Protein AF-A0A1Q9NZ18-F1 (afdb_monomer_lite)

Structure (mmCIF, N/CA/C/O backbone):
data_AF-A0A1Q9NZ18-F1
#
_entry.id   AF-A0A1Q9NZ18-F1
#
loop_
_atom_site.group_PDB
_atom_site.id
_atom_site.type_symbol
_atom_site.label_atom_id
_atom_site.label_alt_id
_atom_site.label_comp_id
_atom_site.label_asym_id
_atom_site.label_entity_id
_atom_site.label_seq_id
_atom_site.pdbx_PDB_ins_code
_atom_site.Cartn_x
_atom_site.Cartn_y
_atom_site.Cartn_z
_atom_site.occupancy
_atom_site.B_iso_or_equiv
_atom_site.auth_seq_id
_atom_site.auth_comp_id
_atom_site.auth_asym_id
_atom_site.auth_atom_id
_atom_site.pdbx_PDB_model_num
ATOM 1 N N . MET A 1 1 ? -17.067 2.513 17.193 1.00 46.69 1 MET A N 1
ATOM 2 C CA . MET A 1 1 ? -15.976 2.674 16.197 1.00 46.69 1 MET A CA 1
ATOM 3 C C . MET A 1 1 ? -16.374 3.516 14.977 1.00 46.69 1 MET A C 1
ATOM 5 O O . MET A 1 1 ? -15.492 4.154 14.427 1.00 46.69 1 MET A O 1
ATOM 9 N N . GLN A 1 2 ? -17.655 3.590 14.579 1.00 50.88 2 GLN A N 1
ATOM 10 C CA . GLN A 1 2 ? -18.094 4.369 13.401 1.00 50.88 2 GLN A CA 1
ATOM 11 C C . GLN A 1 2 ? -18.046 5.907 13.554 1.00 50.88 2 GLN A C 1
ATOM 13 O O . GLN A 1 2 ? -17.860 6.595 12.557 1.00 50.88 2 GLN A O 1
ATOM 18 N N . GLU A 1 3 ? -18.151 6.471 14.764 1.00 50.94 3 GLU A N 1
ATOM 19 C CA . GLU A 1 3 ? -18.129 7.941 14.943 1.00 50.94 3 GLU A CA 1
ATOM 20 C C . GLU A 1 3 ? -16.727 8.568 14.848 1.00 50.94 3 GLU A C 1
ATOM 22 O O . GLU A 1 3 ? -16.581 9.722 14.443 1.00 50.94 3 GLU A O 1
ATOM 27 N N . VAL A 1 4 ? -15.672 7.811 15.168 1.00 51.66 4 VAL A N 1
ATOM 28 C CA . VAL A 1 4 ? -14.289 8.324 15.134 1.00 51.66 4 VAL A CA 1
ATOM 29 C C . VAL A 1 4 ? -13.787 8.439 13.692 1.00 51.66 4 VAL A C 1
ATOM 31 O O . VAL A 1 4 ? -13.113 9.407 13.338 1.00 51.66 4 VAL A O 1
ATOM 34 N N . THR A 1 5 ? -14.190 7.509 12.823 1.00 49.94 5 THR A N 1
ATOM 35 C CA . THR A 1 5 ? -13.841 7.517 11.395 1.00 49.94 5 THR A CA 1
ATOM 36 C C . THR A 1 5 ? -14.399 8.729 10.644 1.00 49.94 5 THR A C 1
ATOM 38 O O . THR A 1 5 ? -13.755 9.232 9.726 1.00 49.94 5 THR A O 1
ATOM 41 N N . THR A 1 6 ? -15.550 9.267 11.057 1.00 60.78 6 THR A N 1
ATOM 42 C CA . THR A 1 6 ? -16.162 10.449 10.423 1.00 60.78 6 THR A CA 1
ATOM 43 C C . THR A 1 6 ? -15.417 11.757 10.692 1.00 60.78 6 THR A C 1
ATOM 45 O O . THR A 1 6 ? -15.425 12.643 9.839 1.00 60.78 6 THR A O 1
ATOM 48 N N . SER A 1 7 ? -14.737 11.886 11.834 1.00 57.06 7 SER A N 1
ATOM 49 C CA . SER A 1 7 ? -13.991 13.109 12.172 1.00 57.06 7 SER A CA 1
ATOM 50 C C . SER A 1 7 ? -12.606 13.151 11.528 1.00 57.06 7 SER A C 1
ATOM 52 O O . SER A 1 7 ? -12.157 14.218 11.113 1.00 57.06 7 SER A O 1
ATOM 54 N N . ILE A 1 8 ? -11.953 11.995 11.371 1.00 53.19 8 ILE A N 1
ATOM 55 C CA . ILE A 1 8 ? -10.628 11.902 10.737 1.00 53.19 8 ILE A CA 1
ATOM 56 C C . ILE A 1 8 ? -10.714 12.234 9.237 1.00 53.19 8 ILE A C 1
ATOM 58 O O . ILE A 1 8 ? -9.913 13.024 8.740 1.00 53.19 8 ILE A O 1
ATOM 62 N N . ASN A 1 9 ? -11.754 11.764 8.537 1.00 54.09 9 ASN A N 1
ATOM 63 C CA . ASN A 1 9 ? -11.981 12.089 7.119 1.00 54.09 9 ASN A CA 1
ATOM 64 C C . ASN A 1 9 ? -12.278 13.577 6.858 1.00 54.09 9 ASN A C 1
ATOM 66 O O . ASN A 1 9 ? -12.205 14.032 5.719 1.00 54.09 9 ASN A O 1
ATOM 70 N N . LYS A 1 10 ? -12.606 14.355 7.896 1.00 61.41 10 LYS A N 1
ATOM 71 C CA . LYS A 1 10 ? -12.889 15.790 7.772 1.00 61.41 10 LYS A CA 1
ATOM 72 C C . LYS A 1 10 ? -11.632 16.660 7.864 1.00 61.41 10 LYS A C 1
ATOM 74 O O . LYS A 1 10 ? -11.657 17.793 7.392 1.00 61.41 10 LYS A O 1
ATOM 79 N N . LEU A 1 11 ? -10.551 16.147 8.460 1.00 54.91 11 LEU A N 1
ATOM 80 C CA . LEU A 1 11 ? -9.296 16.886 8.646 1.00 54.91 11 LEU A CA 1
ATOM 81 C C . LEU A 1 11 ? -8.314 16.726 7.473 1.00 54.91 11 LEU A C 1
ATOM 83 O O . LEU A 1 11 ? -7.440 17.572 7.299 1.00 54.91 11 LEU A O 1
ATOM 87 N N . TRP A 1 12 ? -8.476 15.690 6.646 1.00 47.34 12 TRP A N 1
ATOM 88 C CA . TRP A 1 12 ? -7.629 15.433 5.478 1.00 47.34 12 TRP A CA 1
ATOM 89 C C . TRP A 1 12 ? -8.481 15.215 4.215 1.00 47.34 12 TRP A C 1
ATOM 91 O O . TRP A 1 12 ? -8.768 14.080 3.848 1.00 47.34 12 TRP A O 1
ATOM 101 N N . PRO A 1 13 ? -8.891 16.285 3.504 1.00 49.09 13 PRO A N 1
ATOM 102 C CA . PRO A 1 13 ? -9.750 16.177 2.321 1.00 49.09 13 PRO A CA 1
ATOM 103 C C . PRO A 1 13 ? -8.982 15.771 1.048 1.00 49.09 13 PRO A C 1
ATOM 105 O O . PRO A 1 13 ? -9.457 15.998 -0.064 1.00 49.09 13 PRO A O 1
ATOM 108 N N . PHE A 1 14 ? -7.778 15.214 1.178 1.00 52.53 14 PHE A N 1
ATOM 109 C CA . PHE A 1 14 ? -7.002 14.772 0.027 1.00 52.53 14 PHE A CA 1
ATOM 110 C C . PHE A 1 14 ? -7.336 13.314 -0.279 1.00 52.53 14 PHE A C 1
ATOM 112 O O . PHE A 1 14 ? -6.858 12.402 0.389 1.00 52.53 14 PHE A O 1
ATOM 119 N N . ASP A 1 15 ? -8.134 13.105 -1.328 1.00 53.56 15 ASP A N 1
ATOM 120 C CA . ASP A 1 15 ? -8.280 11.822 -2.021 1.00 53.56 15 ASP A CA 1
ATOM 121 C C . ASP A 1 15 ? -6.900 11.380 -2.565 1.00 53.56 15 ASP A C 1
ATOM 123 O O . ASP A 1 15 ? -6.566 11.568 -3.743 1.00 53.56 15 ASP A O 1
ATOM 127 N N . LEU A 1 16 ? -6.086 10.759 -1.702 1.00 54.06 16 LEU A N 1
ATOM 128 C CA . LEU A 1 16 ? -4.805 10.133 -2.040 1.00 54.06 16 LEU A CA 1
ATOM 129 C C . LEU A 1 16 ? -4.833 9.221 -3.288 1.00 54.06 16 LEU A C 1
ATOM 131 O O . LEU A 1 16 ? -3.817 9.217 -3.993 1.00 54.06 16 LEU A O 1
ATOM 135 N N . PRO A 1 17 ? -5.917 8.491 -3.650 1.00 54.41 17 PRO A N 1
ATOM 136 C CA . PRO A 1 17 ? -5.877 7.657 -4.852 1.00 54.41 17 PRO A CA 1
ATOM 137 C C . PRO A 1 17 ? -5.653 8.443 -6.149 1.00 54.41 17 PRO A C 1
ATOM 139 O O . PRO A 1 17 ? -5.078 7.885 -7.080 1.00 54.41 17 PRO A O 1
ATOM 142 N N . LYS A 1 18 ? -6.033 9.729 -6.225 1.00 55.53 18 LYS A N 1
ATOM 143 C CA . LYS A 1 18 ? -5.884 10.514 -7.465 1.00 55.53 18 LYS A CA 1
ATOM 144 C C . LYS A 1 18 ? -4.471 11.066 -7.646 1.00 55.53 18 LYS A C 1
ATOM 146 O O . LYS A 1 18 ? -3.954 11.048 -8.759 1.00 55.53 18 LYS A O 1
ATOM 151 N N . ILE A 1 19 ? -3.810 11.504 -6.573 1.00 61.47 19 ILE A N 1
ATOM 152 C CA . ILE A 1 19 ? -2.432 12.029 -6.647 1.00 61.47 19 ILE A CA 1
ATOM 153 C C . ILE A 1 19 ? -1.449 10.931 -7.070 1.00 61.47 19 ILE A C 1
ATOM 155 O O . ILE A 1 19 ? -0.582 11.184 -7.907 1.00 61.47 19 ILE A O 1
ATOM 159 N N . GLY A 1 20 ? -1.636 9.700 -6.585 1.00 63.31 20 GLY A N 1
ATOM 160 C CA . GLY A 1 20 ? -0.812 8.559 -6.993 1.00 63.31 20 GLY A CA 1
ATOM 161 C C . GLY A 1 20 ? -0.897 8.259 -8.493 1.00 63.31 20 GLY A C 1
ATOM 162 O O . GLY A 1 20 ? 0.119 7.952 -9.115 1.00 63.31 20 GLY A O 1
ATOM 163 N N . THR A 1 21 ? -2.076 8.413 -9.108 1.00 69.31 21 THR A N 1
ATOM 164 C CA . THR A 1 21 ? -2.248 8.160 -10.548 1.00 69.31 21 THR A CA 1
ATOM 165 C C . THR A 1 21 ? -1.541 9.216 -11.398 1.00 69.31 21 THR A C 1
ATOM 167 O O . THR A 1 21 ? -0.846 8.869 -12.349 1.00 69.31 21 THR A O 1
ATOM 170 N N . TRP A 1 22 ? -1.649 10.500 -11.038 1.00 69.94 22 TRP A N 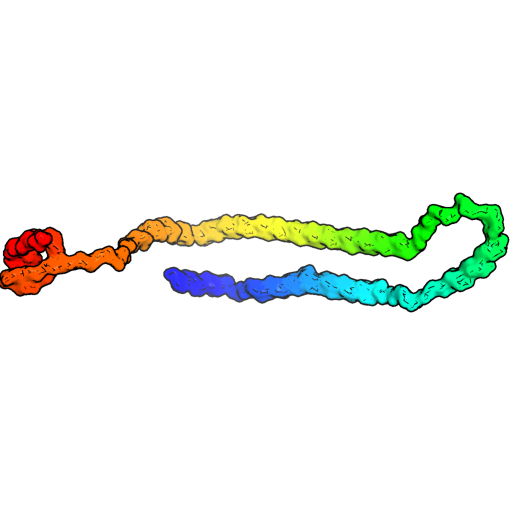1
ATOM 171 C CA . TRP A 1 22 ? -0.943 11.576 -11.748 1.00 69.94 22 TRP A CA 1
ATOM 172 C C . TRP A 1 22 ? 0.578 11.457 -11.613 1.00 69.94 22 TRP A C 1
ATOM 174 O O . TRP A 1 22 ? 1.294 11.638 -12.598 1.00 69.94 22 TRP A O 1
ATOM 184 N N . PHE A 1 23 ? 1.072 11.075 -10.432 1.00 71.56 23 PHE A N 1
ATOM 185 C CA . PHE A 1 23 ? 2.492 10.783 -10.224 1.00 71.56 23 PHE A CA 1
ATOM 186 C C . PHE A 1 23 ? 2.968 9.585 -11.053 1.00 71.56 23 PHE A C 1
ATOM 188 O O . PHE A 1 23 ? 4.052 9.641 -11.626 1.00 71.56 23 PHE A O 1
ATOM 195 N N . TYR A 1 24 ? 2.153 8.536 -11.188 1.00 70.38 24 TYR A N 1
ATOM 196 C CA . TYR A 1 24 ? 2.460 7.395 -12.054 1.00 70.38 24 TYR A CA 1
ATOM 197 C C . TYR A 1 24 ? 2.576 7.817 -13.528 1.00 70.38 24 TYR A C 1
ATOM 199 O O . TYR A 1 24 ? 3.549 7.476 -14.199 1.00 70.38 24 TYR A O 1
ATOM 207 N N . PHE A 1 25 ? 1.642 8.626 -14.036 1.00 71.88 25 PHE A N 1
ATOM 208 C CA . PHE A 1 25 ? 1.710 9.122 -15.416 1.00 71.88 25 PHE A CA 1
ATOM 209 C C . PHE A 1 25 ? 2.899 10.064 -15.662 1.00 71.88 25 PHE A C 1
ATOM 211 O O . PHE A 1 25 ? 3.528 9.975 -16.716 1.00 71.88 25 PHE A O 1
ATOM 218 N N . LEU A 1 26 ? 3.256 10.917 -14.698 1.00 72.44 26 LEU A N 1
ATOM 219 C CA . LEU A 1 26 ? 4.397 11.830 -14.825 1.00 72.44 26 LEU A CA 1
ATOM 220 C C . LEU A 1 26 ? 5.753 11.129 -14.684 1.00 72.44 26 LEU A C 1
ATOM 222 O O . LEU A 1 26 ? 6.670 11.432 -15.442 1.00 72.44 26 LEU A O 1
ATOM 226 N N . ILE A 1 27 ? 5.890 10.196 -13.739 1.00 71.44 27 ILE A N 1
ATOM 227 C CA . ILE A 1 27 ? 7.175 9.541 -13.450 1.00 71.44 27 ILE A CA 1
ATOM 228 C C . ILE A 1 27 ? 7.409 8.329 -14.350 1.00 71.44 27 ILE A C 1
ATOM 230 O O . ILE A 1 27 ? 8.546 8.080 -14.733 1.00 71.44 27 ILE A O 1
ATOM 234 N N . ILE A 1 28 ? 6.366 7.572 -14.692 1.00 70.81 28 ILE A N 1
ATOM 235 C CA . ILE A 1 28 ? 6.496 6.330 -15.468 1.00 70.81 28 ILE A CA 1
ATOM 236 C C . ILE A 1 28 ? 6.004 6.535 -16.904 1.00 70.81 28 ILE A C 1
ATOM 238 O O . ILE A 1 28 ? 6.678 6.124 -17.844 1.00 70.81 28 ILE A O 1
ATOM 242 N N . GLY A 1 29 ? 4.879 7.224 -17.104 1.00 70.00 29 GLY A N 1
ATOM 243 C CA . GLY A 1 29 ? 4.300 7.426 -18.439 1.00 70.00 29 GLY A CA 1
ATOM 244 C C . GLY A 1 29 ? 5.127 8.334 -19.359 1.00 70.00 29 GLY A C 1
ATOM 245 O O . GLY A 1 29 ? 5.356 7.992 -20.519 1.00 70.00 29 GLY A O 1
ATOM 246 N N . PHE A 1 30 ? 5.610 9.469 -18.846 1.00 73.38 30 PHE A N 1
ATOM 247 C CA . PHE A 1 30 ? 6.372 10.452 -19.626 1.00 73.38 30 PHE A CA 1
ATOM 248 C C . PHE A 1 30 ? 7.733 9.946 -20.156 1.00 73.38 30 PHE A C 1
ATOM 250 O O . PHE A 1 30 ? 8.028 10.172 -21.336 1.00 73.38 30 PHE A O 1
ATOM 257 N N . PRO A 1 31 ? 8.570 9.234 -19.369 1.00 74.38 31 PRO A N 1
ATOM 258 C CA . PRO A 1 31 ? 9.809 8.681 -19.910 1.00 74.38 31 PRO A CA 1
ATOM 259 C C . PRO A 1 31 ? 9.549 7.557 -20.914 1.00 74.38 31 PRO A C 1
ATOM 261 O O . PRO A 1 31 ? 10.262 7.482 -21.908 1.00 74.38 31 PRO A O 1
ATOM 264 N N . ILE A 1 32 ? 8.514 6.729 -20.726 1.00 75.62 32 ILE A N 1
ATOM 265 C CA . ILE A 1 32 ? 8.197 5.648 -21.672 1.00 75.62 32 ILE A CA 1
ATOM 266 C C . ILE A 1 32 ? 7.770 6.212 -23.032 1.00 75.62 32 ILE A C 1
ATOM 268 O O . ILE A 1 32 ? 8.278 5.756 -24.054 1.00 75.62 32 ILE A O 1
ATOM 272 N N . SER A 1 33 ? 6.894 7.224 -23.074 1.00 75.06 33 SER A N 1
ATOM 273 C CA . SER A 1 33 ? 6.481 7.823 -24.354 1.00 75.06 33 SER A CA 1
ATOM 274 C C . SER A 1 33 ? 7.638 8.534 -25.062 1.00 75.06 33 SER A C 1
ATOM 276 O O . SER A 1 33 ? 7.791 8.400 -26.274 1.00 75.06 33 SER A O 1
ATOM 278 N N . SER A 1 34 ? 8.503 9.219 -24.309 1.00 75.62 34 SER A N 1
ATOM 279 C CA . SER A 1 34 ? 9.698 9.877 -24.852 1.00 75.62 34 SER A CA 1
ATOM 280 C C . SER A 1 34 ? 10.705 8.865 -25.406 1.00 75.62 34 SER A C 1
ATOM 282 O O . SER A 1 34 ? 11.294 9.091 -26.462 1.00 75.62 34 SER A O 1
ATOM 284 N N . ILE A 1 35 ? 10.875 7.724 -24.729 1.00 77.19 35 ILE A N 1
ATOM 285 C CA . ILE A 1 35 ? 11.721 6.620 -25.196 1.00 77.19 35 ILE A CA 1
ATOM 286 C C . ILE A 1 35 ? 11.132 5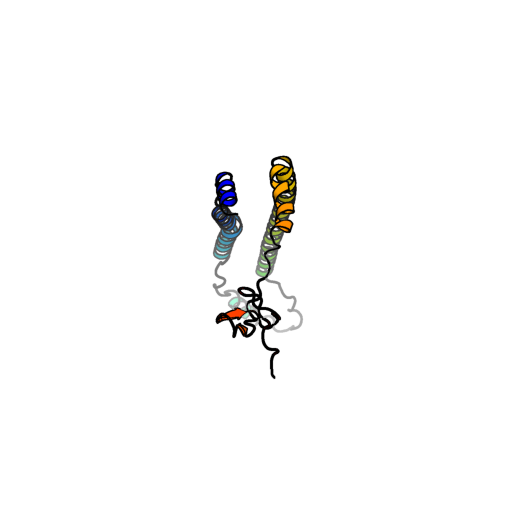.988 -26.459 1.00 77.19 35 ILE A C 1
ATOM 288 O O . ILE A 1 35 ? 11.884 5.733 -27.392 1.00 77.19 35 ILE A O 1
ATOM 292 N N . LEU A 1 36 ? 9.816 5.775 -26.535 1.00 76.88 36 LEU A N 1
ATOM 293 C CA . LEU A 1 36 ? 9.170 5.222 -27.731 1.00 76.88 36 LEU A CA 1
ATOM 294 C C . LEU A 1 36 ? 9.324 6.147 -28.945 1.00 76.88 36 LEU A C 1
ATOM 296 O O . LEU A 1 36 ? 9.695 5.678 -30.014 1.00 76.88 36 LEU A O 1
ATOM 300 N N . LEU A 1 37 ? 9.162 7.462 -28.768 1.00 78.19 37 LEU A N 1
ATOM 301 C CA . LEU A 1 37 ? 9.392 8.437 -29.842 1.00 78.19 37 LEU A CA 1
ATOM 302 C C . LEU A 1 37 ? 10.861 8.493 -30.290 1.00 78.19 37 LEU A C 1
ATOM 304 O O . LEU A 1 37 ? 11.145 8.681 -31.476 1.00 78.19 37 LEU A O 1
ATOM 308 N N . LEU A 1 38 ? 11.802 8.313 -29.358 1.00 75.50 38 LEU A N 1
ATOM 309 C CA . LEU A 1 38 ? 13.221 8.176 -29.683 1.00 75.50 38 LEU A CA 1
ATOM 310 C C . LEU A 1 38 ? 13.499 6.873 -30.433 1.00 75.50 38 LEU A C 1
ATOM 312 O O . LEU A 1 38 ? 14.250 6.900 -31.402 1.00 75.50 38 LEU A O 1
ATOM 316 N N . VAL A 1 39 ? 12.887 5.760 -30.022 1.00 75.31 39 VAL A N 1
ATOM 317 C CA . VAL A 1 39 ? 12.998 4.470 -30.712 1.00 75.31 39 VAL A CA 1
ATOM 318 C C . VAL A 1 39 ? 12.441 4.580 -32.126 1.00 75.31 39 VAL A C 1
ATOM 320 O O . VAL A 1 39 ? 13.141 4.172 -33.039 1.00 75.31 39 VAL A O 1
ATOM 323 N N . ASP A 1 40 ? 11.282 5.205 -32.334 1.00 72.75 40 ASP A N 1
ATOM 324 C CA . ASP A 1 40 ? 10.697 5.406 -33.668 1.00 72.75 40 ASP A CA 1
ATOM 325 C C . ASP A 1 40 ? 11.550 6.333 -34.550 1.00 72.75 40 ASP A C 1
ATOM 327 O O . ASP A 1 40 ? 11.716 6.074 -35.740 1.00 72.75 40 ASP A O 1
ATOM 331 N N . SER A 1 41 ? 12.166 7.376 -33.976 1.00 73.00 41 SER A N 1
ATOM 332 C CA . SER A 1 41 ? 13.107 8.242 -34.713 1.00 73.00 41 SER A CA 1
ATOM 333 C C . SER A 1 41 ? 14.448 7.563 -35.016 1.00 73.00 41 SER A C 1
ATOM 335 O O . SER A 1 41 ? 15.112 7.916 -35.990 1.00 73.00 41 SER A O 1
ATOM 337 N N . LEU A 1 42 ? 14.869 6.601 -34.188 1.00 67.69 42 LEU A N 1
ATOM 338 C CA . LEU A 1 42 ? 16.092 5.810 -34.375 1.00 67.69 42 LEU A CA 1
ATOM 339 C C . LEU A 1 42 ? 15.864 4.531 -35.176 1.00 67.69 42 LEU A C 1
ATOM 341 O O . LEU A 1 42 ? 16.835 3.954 -35.672 1.00 67.69 42 LEU A O 1
ATOM 345 N N . TYR A 1 43 ? 14.610 4.122 -35.361 1.00 65.75 43 TYR A N 1
ATOM 346 C CA . TYR A 1 43 ? 14.195 3.086 -36.297 1.00 65.75 43 TYR A CA 1
ATOM 347 C C . TYR A 1 43 ? 14.259 3.635 -37.726 1.00 65.75 43 TYR A C 1
ATOM 349 O O . TYR A 1 43 ? 13.299 3.620 -38.492 1.00 65.75 43 TYR A O 1
ATOM 357 N N . ILE A 1 44 ? 15.436 4.133 -38.104 1.00 58.34 44 ILE A N 1
ATOM 358 C CA . ILE A 1 44 ? 15.797 4.309 -39.500 1.00 58.34 44 ILE A CA 1
ATOM 359 C C . ILE A 1 44 ? 15.695 2.908 -40.113 1.00 58.34 44 ILE A C 1
ATOM 361 O O . ILE A 1 44 ? 16.353 1.984 -39.620 1.00 58.34 44 ILE A O 1
ATOM 365 N N . PRO A 1 45 ? 14.852 2.708 -41.137 1.00 50.25 45 PRO A N 1
ATOM 366 C CA . PRO A 1 45 ? 14.612 1.389 -41.682 1.00 50.25 45 PRO A CA 1
ATOM 367 C C . PRO A 1 45 ? 15.928 0.824 -42.226 1.00 50.25 45 PRO A C 1
ATOM 369 O O . PRO A 1 45 ? 16.460 1.279 -43.234 1.00 50.25 45 PRO A O 1
ATOM 372 N N . PHE A 1 46 ? 16.445 -0.218 -41.572 1.00 52.88 46 PHE A N 1
ATOM 373 C CA . PHE A 1 46 ? 17.561 -1.054 -42.038 1.00 52.88 46 PHE A CA 1
ATOM 374 C C . PHE A 1 46 ? 17.183 -1.888 -43.286 1.00 52.88 46 PHE A C 1
ATOM 376 O O . PHE A 1 46 ? 17.742 -2.957 -43.527 1.00 52.88 46 PHE A O 1
ATOM 383 N N . THR A 1 47 ? 16.210 -1.434 -44.082 1.00 51.41 47 THR A N 1
ATOM 384 C CA . THR A 1 47 ? 15.647 -2.165 -45.223 1.00 51.41 47 THR A CA 1
ATOM 385 C C . THR A 1 47 ? 16.156 -1.697 -46.577 1.00 51.41 47 THR A C 1
ATOM 387 O O . THR A 1 47 ? 15.680 -2.200 -47.591 1.00 51.41 47 THR A O 1
ATOM 390 N N . ASP A 1 48 ? 17.160 -0.826 -46.638 1.00 50.25 48 ASP A N 1
ATOM 391 C CA . ASP A 1 48 ? 17.795 -0.516 -47.915 1.00 50.25 48 ASP A CA 1
ATOM 392 C C . ASP A 1 48 ? 19.052 -1.363 -48.102 1.00 50.25 48 ASP A C 1
ATOM 394 O O . ASP A 1 48 ? 20.155 -1.032 -47.676 1.00 50.25 48 ASP A O 1
ATOM 398 N N . LYS A 1 49 ? 18.792 -2.530 -48.706 1.00 54.44 49 LYS A N 1
ATOM 399 C CA . LYS A 1 49 ? 19.648 -3.373 -49.557 1.00 54.44 49 LYS A CA 1
ATOM 400 C C . LYS A 1 49 ? 21.161 -3.103 -49.469 1.00 54.44 49 LYS A C 1
ATOM 402 O O . LYS A 1 49 ? 21.604 -2.006 -49.810 1.00 54.44 49 LYS A O 1
ATOM 407 N N . PRO A 1 50 ? 22.003 -4.124 -49.210 1.00 50.66 50 PRO A N 1
ATOM 408 C CA . PRO A 1 50 ? 23.445 -3.972 -49.340 1.00 50.66 50 PRO A CA 1
ATOM 409 C C . PRO A 1 50 ? 23.831 -3.817 -50.823 1.00 50.66 50 PRO A C 1
ATOM 411 O O . PRO A 1 50 ? 24.232 -4.771 -51.484 1.00 50.66 50 PRO A O 1
ATOM 414 N N . ILE A 1 51 ? 23.781 -2.586 -51.340 1.00 53.69 51 ILE A N 1
ATOM 415 C CA . ILE A 1 51 ? 24.340 -2.186 -52.646 1.00 53.69 51 ILE A CA 1
ATOM 416 C C . ILE A 1 51 ? 25.859 -2.474 -52.704 1.00 53.69 51 ILE A C 1
ATOM 418 O O . ILE A 1 51 ? 26.467 -2.500 -53.770 1.00 53.69 51 ILE A O 1
ATOM 422 N N . PHE A 1 52 ? 26.490 -2.761 -51.562 1.00 49.22 52 PHE A N 1
ATOM 423 C CA . PHE A 1 52 ? 27.923 -3.017 -51.464 1.00 49.22 52 PHE A CA 1
ATOM 424 C C . PHE A 1 52 ? 28.364 -4.455 -51.797 1.00 49.22 52 PHE A C 1
ATOM 426 O O . PHE A 1 52 ? 29.554 -4.672 -52.021 1.00 49.22 52 PHE A O 1
ATOM 433 N N . ILE A 1 53 ? 27.453 -5.436 -51.869 1.00 53.66 53 ILE A N 1
ATOM 434 C CA . ILE A 1 53 ? 27.842 -6.832 -52.174 1.00 53.66 53 ILE A CA 1
ATOM 435 C C . ILE A 1 53 ? 28.144 -7.003 -53.675 1.00 53.66 53 ILE A C 1
ATOM 437 O O . ILE A 1 53 ? 29.010 -7.795 -54.044 1.00 53.66 53 ILE A O 1
ATOM 441 N N . ASP A 1 54 ? 27.520 -6.208 -54.547 1.00 54.84 54 ASP A N 1
ATOM 442 C CA . ASP A 1 54 ? 27.684 -6.376 -55.996 1.00 54.84 54 ASP A CA 1
ATOM 443 C C . ASP A 1 54 ? 29.067 -5.915 -56.498 1.00 54.84 54 ASP A C 1
ATOM 445 O O . ASP A 1 54 ? 29.666 -6.533 -57.379 1.00 54.84 54 ASP A O 1
ATOM 449 N N . LYS A 1 55 ? 29.666 -4.898 -55.858 1.00 54.81 55 LYS A N 1
ATOM 450 C CA . LYS A 1 55 ? 31.010 -4.415 -56.226 1.00 54.81 55 LYS A CA 1
ATOM 451 C C . L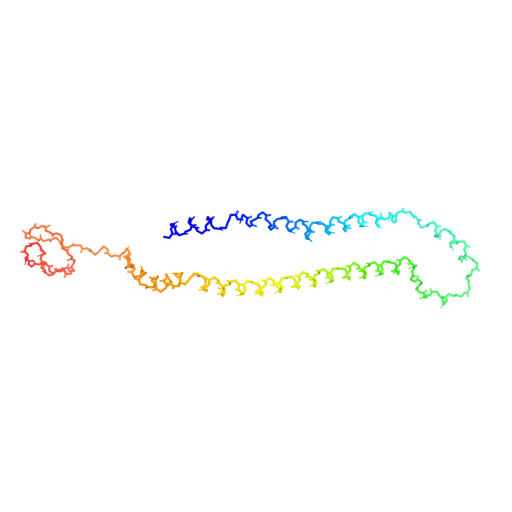YS A 1 55 ? 32.151 -5.312 -55.744 1.00 54.81 55 LYS A C 1
ATOM 453 O O . LYS A 1 55 ? 33.212 -5.284 -56.362 1.00 54.81 55 LYS A O 1
ATOM 458 N N . LEU A 1 56 ? 31.962 -6.115 -54.695 1.00 54.94 56 LEU A N 1
ATOM 459 C CA . LEU A 1 56 ? 33.009 -7.009 -54.177 1.00 54.94 56 LEU A CA 1
ATOM 460 C C . LEU A 1 56 ? 33.134 -8.312 -54.979 1.00 54.94 56 LEU A C 1
ATOM 462 O O . LEU A 1 56 ? 34.239 -8.846 -55.081 1.00 54.94 56 LEU A O 1
ATOM 466 N N . SER A 1 57 ? 32.061 -8.767 -55.639 1.00 57.91 57 SER A N 1
ATOM 467 C CA . SER A 1 57 ? 32.125 -9.928 -56.546 1.00 57.91 57 SER A CA 1
ATOM 468 C C . SER A 1 57 ? 33.062 -9.694 -57.743 1.00 57.91 57 SER A C 1
ATOM 470 O O . SER A 1 57 ? 33.660 -10.631 -58.267 1.00 57.91 57 SER A O 1
ATOM 472 N N . LYS A 1 58 ? 33.257 -8.429 -58.140 1.00 56.81 58 LYS A N 1
ATOM 473 C CA . LYS A 1 58 ? 34.112 -8.053 -59.273 1.00 56.81 58 LYS A CA 1
ATOM 474 C C . LYS A 1 58 ? 35.605 -7.995 -58.927 1.00 56.81 58 LYS A C 1
ATOM 476 O O . LYS A 1 58 ? 36.434 -8.100 -59.825 1.00 56.81 58 LYS A O 1
ATOM 481 N N . TYR A 1 59 ? 35.958 -7.860 -57.646 1.00 54.44 59 TYR A N 1
ATOM 482 C CA . TYR A 1 59 ? 37.356 -7.831 -57.191 1.00 54.44 59 TYR A CA 1
ATOM 483 C C . TYR A 1 59 ? 37.879 -9.202 -56.735 1.00 54.44 59 TYR A C 1
ATOM 485 O O . TYR A 1 59 ? 39.091 -9.411 -56.748 1.00 54.44 59 TYR A O 1
ATOM 493 N N . SER A 1 60 ? 37.006 -10.160 -56.397 1.00 56.50 60 SER A N 1
ATOM 494 C CA . SER A 1 60 ? 37.425 -11.506 -55.968 1.00 56.50 60 SER A CA 1
ATOM 495 C C . SER A 1 60 ? 38.032 -12.359 -57.090 1.00 56.50 60 SER A C 1
ATOM 497 O O . SER A 1 60 ? 38.757 -13.307 -56.804 1.00 56.50 60 SER A O 1
ATOM 499 N N . MET A 1 61 ? 37.819 -12.008 -58.363 1.00 56.22 61 MET A N 1
ATOM 500 C CA . MET A 1 61 ? 38.409 -12.742 -59.491 1.00 56.22 61 MET A CA 1
ATOM 501 C C . MET A 1 61 ? 39.856 -12.343 -59.825 1.00 56.22 61 MET A C 1
ATOM 503 O O . MET A 1 61 ? 40.519 -13.065 -60.564 1.00 56.22 61 MET A O 1
ATOM 507 N N . LEU A 1 62 ? 40.378 -11.235 -59.283 1.00 58.53 62 LEU A N 1
ATOM 508 C CA . LEU A 1 62 ? 41.742 -10.760 -59.578 1.00 58.53 62 LEU A CA 1
ATOM 509 C C . LEU A 1 62 ? 42.795 -11.181 -58.540 1.00 58.53 62 LEU A C 1
ATOM 511 O O . LEU A 1 62 ? 43.980 -10.958 -58.767 1.00 58.53 62 LEU A O 1
ATOM 515 N N . TYR A 1 63 ? 42.398 -11.791 -57.419 1.00 51.84 63 TYR A N 1
ATOM 516 C CA . TYR A 1 63 ? 43.298 -12.054 -56.284 1.00 51.84 63 TYR A CA 1
ATOM 517 C C . TYR A 1 63 ? 43.289 -13.517 -55.824 1.00 51.84 63 TYR A C 1
ATOM 519 O O . TYR A 1 63 ? 43.340 -13.833 -54.637 1.00 51.84 63 TYR A O 1
ATOM 527 N N . ASN A 1 64 ? 43.214 -14.435 -56.783 1.00 55.75 64 ASN A N 1
ATOM 528 C CA . ASN A 1 64 ? 43.023 -15.857 -56.527 1.00 55.75 64 ASN A CA 1
ATOM 529 C C . ASN A 1 64 ? 44.355 -16.623 -56.422 1.00 55.75 64 ASN A C 1
ATOM 531 O O . ASN A 1 64 ? 44.563 -17.561 -57.178 1.00 55.75 64 ASN A O 1
ATOM 535 N N . ASN A 1 65 ? 45.273 -16.212 -55.530 1.00 59.41 65 ASN A N 1
ATOM 536 C CA . ASN A 1 65 ? 46.518 -16.973 -55.293 1.00 59.41 65 ASN A CA 1
ATOM 537 C C . ASN A 1 65 ? 47.055 -17.030 -53.845 1.00 59.41 65 ASN A C 1
ATOM 539 O O . ASN A 1 65 ? 48.052 -17.708 -53.630 1.00 59.41 65 ASN A O 1
ATOM 543 N N . HIS A 1 66 ? 46.415 -16.432 -52.828 1.00 59.53 66 HIS A N 1
ATOM 544 C CA . HIS A 1 66 ? 46.834 -16.644 -51.426 1.00 59.53 66 HIS A CA 1
ATOM 545 C C . HIS A 1 66 ? 45.645 -16.655 -50.438 1.00 59.53 66 HIS A C 1
ATOM 547 O O . HIS A 1 66 ? 45.172 -15.590 -50.045 1.00 59.53 66 HIS A O 1
ATOM 553 N N . PRO A 1 67 ? 45.165 -17.835 -49.994 1.00 56.78 67 PRO A N 1
ATOM 554 C CA . PRO A 1 67 ? 43.930 -17.970 -49.210 1.00 56.78 67 PRO A CA 1
ATOM 555 C C . PRO A 1 67 ? 44.076 -17.816 -47.680 1.00 56.78 67 PRO A C 1
ATOM 557 O O . PRO A 1 67 ? 43.183 -18.240 -46.957 1.00 56.78 67 PRO A O 1
ATOM 560 N N . GLN A 1 68 ? 45.162 -17.249 -47.138 1.00 58.56 68 GLN A N 1
ATOM 561 C CA . GLN A 1 68 ? 45.447 -17.377 -45.692 1.00 58.56 68 GLN A CA 1
ATOM 562 C C . GLN A 1 68 ? 45.357 -16.117 -44.815 1.00 58.56 68 GLN A C 1
ATOM 564 O O . GLN A 1 68 ? 45.715 -16.208 -43.646 1.00 58.56 68 GLN A O 1
ATOM 569 N N . GLN A 1 69 ? 44.871 -14.956 -45.277 1.00 55.25 69 GLN A N 1
ATOM 570 C CA . GLN A 1 69 ? 44.861 -13.755 -44.408 1.00 55.25 69 GLN A CA 1
ATOM 571 C C . GLN A 1 69 ? 43.629 -12.844 -44.503 1.00 55.25 69 GLN A C 1
ATOM 573 O O . GLN A 1 69 ? 43.762 -11.623 -44.510 1.00 55.25 69 GLN A O 1
ATOM 578 N N . ILE A 1 70 ? 42.413 -13.392 -44.513 1.00 57.94 70 ILE A N 1
ATOM 579 C CA . ILE A 1 70 ? 41.206 -12.556 -44.380 1.00 57.94 70 ILE A CA 1
ATOM 580 C C . ILE A 1 70 ? 40.293 -13.116 -43.294 1.00 57.94 70 ILE A C 1
ATOM 582 O O . ILE A 1 70 ? 39.206 -13.603 -43.567 1.00 57.94 70 ILE A O 1
ATOM 586 N N . GLU A 1 71 ? 40.735 -13.043 -42.041 1.00 54.44 71 GLU A N 1
ATOM 587 C CA . GLU A 1 71 ? 39.839 -13.295 -40.905 1.00 54.44 71 GLU A CA 1
ATOM 588 C C . GLU A 1 71 ? 40.047 -12.312 -39.746 1.00 54.44 71 GLU A C 1
ATOM 590 O O . GLU A 1 71 ? 39.684 -12.567 -38.603 1.00 54.44 71 GLU A O 1
ATOM 595 N N . TYR A 1 72 ? 40.574 -11.119 -40.040 1.00 52.03 72 TYR A N 1
ATOM 596 C CA . TYR A 1 72 ? 40.414 -9.994 -39.123 1.00 52.03 72 TYR A CA 1
ATOM 597 C C . TYR A 1 72 ? 39.040 -9.378 -39.348 1.00 52.03 72 TYR A C 1
ATOM 599 O O . TYR A 1 72 ? 38.857 -8.466 -40.150 1.00 52.03 72 TYR A O 1
ATOM 607 N N . TYR A 1 73 ? 38.080 -9.956 -38.630 1.00 51.31 73 TYR A N 1
ATOM 608 C CA . TYR A 1 73 ? 36.709 -9.518 -38.406 1.00 51.31 73 TYR A CA 1
ATOM 609 C C . TYR A 1 73 ? 36.627 -7.983 -38.302 1.00 51.31 73 TYR A C 1
ATOM 611 O O . TYR A 1 73 ? 36.792 -7.387 -37.233 1.00 51.31 73 TYR A O 1
ATOM 619 N N . THR A 1 74 ? 36.402 -7.307 -39.430 1.00 50.91 74 THR A N 1
ATOM 620 C CA . THR A 1 74 ? 36.179 -5.865 -39.464 1.00 50.91 74 THR A CA 1
ATOM 621 C C . THR A 1 74 ? 34.795 -5.617 -38.893 1.00 50.91 74 THR A C 1
ATOM 623 O O . THR A 1 74 ? 33.778 -5.653 -39.580 1.00 50.91 74 THR A O 1
ATOM 626 N N . ARG A 1 75 ? 34.754 -5.402 -37.576 1.00 53.62 75 ARG A N 1
ATOM 627 C CA . ARG A 1 75 ? 33.574 -4.925 -36.858 1.00 53.62 75 ARG A CA 1
ATOM 628 C C . ARG A 1 75 ? 33.069 -3.682 -37.591 1.00 53.62 75 ARG A C 1
ATOM 630 O O . ARG A 1 75 ? 33.720 -2.636 -37.551 1.00 53.62 75 ARG A O 1
ATOM 637 N N . THR A 1 76 ? 31.967 -3.822 -38.322 1.00 60.72 76 THR A N 1
ATOM 638 C CA . THR A 1 76 ? 31.434 -2.759 -39.173 1.00 60.72 76 THR A CA 1
ATOM 639 C C . THR A 1 76 ? 31.151 -1.519 -38.318 1.00 60.72 76 THR A C 1
ATOM 641 O O . THR A 1 76 ? 30.772 -1.650 -37.149 1.00 60.72 76 THR A O 1
ATOM 644 N N . PRO A 1 77 ? 31.352 -0.298 -38.848 1.00 63.09 77 PRO A N 1
ATOM 645 C CA . PRO A 1 77 ? 31.183 0.940 -38.082 1.00 63.09 77 PRO A CA 1
ATOM 646 C C . PRO A 1 77 ? 29.802 1.053 -37.410 1.00 63.09 77 PRO A C 1
ATOM 648 O O . PRO A 1 77 ? 29.691 1.660 -36.347 1.00 63.09 77 PRO A O 1
ATOM 651 N N . SER A 1 78 ? 28.780 0.378 -37.947 1.00 70.12 78 SER A N 1
ATOM 652 C CA . SER A 1 78 ? 27.442 0.283 -37.356 1.00 70.12 78 SER A CA 1
ATOM 653 C C . SER A 1 78 ? 27.408 -0.415 -35.990 1.00 70.12 78 SER A C 1
ATOM 655 O O . SER A 1 78 ? 26.668 0.016 -35.109 1.00 70.12 78 SER A O 1
ATOM 657 N N . GLN A 1 79 ? 28.240 -1.432 -35.743 1.00 72.81 79 GLN A N 1
ATOM 658 C CA . GLN A 1 79 ? 28.236 -2.150 -34.461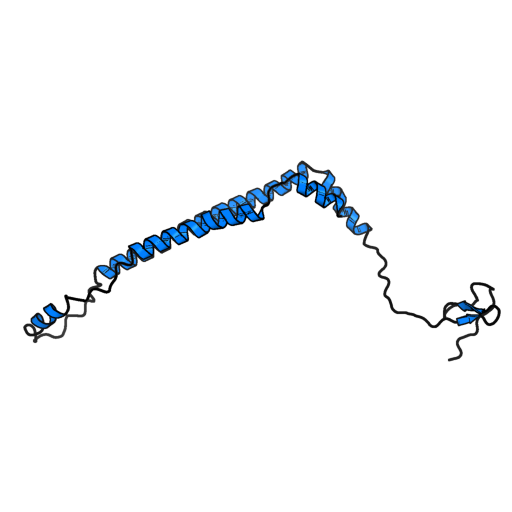 1.00 72.81 79 GLN A CA 1
ATOM 659 C C . GLN A 1 79 ? 28.787 -1.309 -33.300 1.00 72.81 79 GLN A C 1
ATOM 661 O O . GLN A 1 79 ? 28.352 -1.479 -32.161 1.00 72.81 79 GLN A O 1
ATOM 666 N N . LYS A 1 80 ? 29.716 -0.378 -33.565 1.00 74.19 80 LYS A N 1
ATOM 667 C CA . LYS A 1 80 ? 30.232 0.540 -32.532 1.00 74.19 80 LYS A CA 1
ATOM 668 C C . LYS A 1 80 ? 29.176 1.563 -32.106 1.00 74.19 80 LYS A C 1
ATOM 670 O O . LYS A 1 80 ? 29.073 1.856 -30.918 1.00 74.19 80 LYS A O 1
ATOM 675 N N 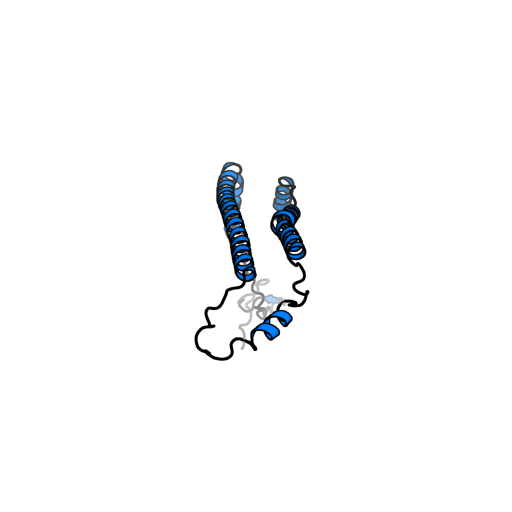. VAL A 1 81 ? 28.376 2.055 -33.054 1.00 81.00 81 VAL A N 1
ATOM 676 C CA . VAL A 1 81 ? 27.278 2.998 -32.781 1.00 81.00 81 VAL A CA 1
ATOM 677 C C . VAL A 1 81 ? 26.190 2.329 -31.941 1.00 81.00 81 VAL A C 1
ATOM 679 O O . VAL A 1 81 ? 25.771 2.888 -30.931 1.00 81.00 81 VAL A O 1
ATOM 682 N N . ILE A 1 82 ? 25.802 1.098 -32.293 1.00 83.31 82 ILE A N 1
ATOM 683 C CA . ILE A 1 82 ? 24.798 0.333 -31.539 1.00 83.31 82 ILE A CA 1
ATOM 684 C C . ILE A 1 82 ? 25.270 0.078 -30.103 1.00 83.31 82 ILE A C 1
ATOM 686 O O . ILE A 1 82 ? 24.516 0.306 -29.161 1.00 83.31 82 ILE A O 1
ATOM 690 N N . LEU A 1 83 ? 26.528 -0.336 -29.910 1.00 81.19 83 LEU A N 1
ATOM 691 C CA . LEU A 1 83 ? 27.060 -0.603 -28.571 1.00 81.19 83 LEU A CA 1
ATOM 692 C C . LEU A 1 83 ? 27.105 0.663 -27.697 1.00 81.19 83 LEU A C 1
ATOM 694 O O . LEU A 1 83 ? 26.787 0.598 -26.510 1.00 81.19 83 LEU A O 1
ATOM 698 N N . GLY A 1 84 ? 27.447 1.813 -28.287 1.00 84.31 84 GLY A N 1
ATOM 699 C CA . GLY A 1 84 ? 27.396 3.106 -27.601 1.00 84.31 84 GLY A CA 1
ATOM 700 C C . GLY A 1 84 ? 25.974 3.497 -27.192 1.00 84.31 84 GLY A C 1
ATOM 701 O O . GLY A 1 84 ? 25.758 3.934 -26.063 1.00 84.31 84 GLY A O 1
ATOM 702 N N . PHE A 1 85 ? 24.995 3.274 -28.072 1.00 86.12 85 PHE A N 1
ATOM 703 C CA . PHE A 1 85 ? 23.593 3.579 -27.789 1.00 86.12 85 PHE A CA 1
ATOM 704 C C . PHE A 1 85 ? 23.014 2.687 -26.682 1.00 86.12 85 PHE A C 1
ATOM 706 O O . PHE A 1 85 ? 22.374 3.184 -25.758 1.00 86.12 85 PHE A O 1
ATOM 713 N N . VAL A 1 86 ? 23.307 1.383 -26.713 1.00 86.50 86 VAL A N 1
ATOM 714 C CA . VAL A 1 86 ? 22.906 0.453 -25.644 1.00 86.50 86 VAL A CA 1
ATOM 715 C C . VAL A 1 86 ? 23.511 0.879 -24.305 1.00 86.50 86 VAL A C 1
ATOM 717 O O . VAL A 1 86 ? 22.794 0.951 -23.309 1.00 86.50 86 VAL A O 1
ATOM 720 N N . GLY A 1 87 ? 24.801 1.230 -24.280 1.00 86.12 87 GLY A N 1
ATOM 721 C CA . GLY A 1 87 ? 25.456 1.735 -23.071 1.00 86.12 87 GLY A CA 1
ATOM 722 C C . GLY A 1 87 ? 24.807 3.012 -22.528 1.00 86.12 87 GLY A C 1
ATOM 723 O O . GLY A 1 87 ? 24.605 3.133 -21.320 1.00 86.12 87 GLY A O 1
ATOM 724 N N . TYR A 1 88 ? 24.418 3.933 -23.411 1.00 88.62 88 TYR A N 1
ATOM 725 C CA . TYR A 1 88 ? 23.728 5.169 -23.040 1.00 88.62 88 TYR A CA 1
ATOM 726 C C . TYR A 1 88 ? 22.351 4.910 -22.410 1.00 88.62 88 TYR A C 1
ATOM 728 O O . TYR A 1 88 ? 22.065 5.435 -21.333 1.00 88.62 88 TYR A O 1
ATOM 736 N N . ILE A 1 89 ? 21.525 4.056 -23.026 1.00 86.62 89 ILE A N 1
ATOM 737 C CA . ILE A 1 89 ? 20.195 3.704 -22.500 1.00 86.62 89 ILE A CA 1
ATOM 738 C C . ILE A 1 89 ? 20.306 3.011 -21.137 1.00 86.62 89 ILE A C 1
ATOM 740 O O . ILE A 1 89 ? 19.598 3.380 -20.200 1.00 86.62 89 ILE A O 1
ATOM 744 N N . VAL A 1 90 ? 21.231 2.057 -20.992 1.00 87.94 90 VAL A N 1
ATOM 745 C CA . VAL A 1 90 ? 21.487 1.387 -19.706 1.00 87.94 90 VAL A CA 1
ATOM 746 C C . VAL A 1 90 ? 21.933 2.398 -18.644 1.00 87.94 90 VAL A C 1
ATOM 748 O O . VAL A 1 90 ? 21.446 2.353 -17.514 1.00 87.94 90 VAL A O 1
ATOM 751 N N . GLY A 1 91 ? 22.797 3.350 -19.009 1.00 89.19 91 GLY A N 1
ATOM 752 C CA . GLY A 1 91 ? 23.229 4.431 -18.122 1.00 89.19 91 GLY A CA 1
ATOM 753 C C . GLY A 1 91 ? 22.069 5.295 -17.622 1.00 89.19 91 GLY A C 1
ATOM 754 O O . GLY A 1 91 ? 21.975 5.548 -16.421 1.00 89.19 91 GLY A O 1
ATOM 755 N N . ILE A 1 92 ? 21.147 5.690 -18.509 1.00 89.06 92 ILE A N 1
ATOM 756 C CA . ILE A 1 92 ? 19.945 6.447 -18.122 1.00 89.06 92 ILE A CA 1
ATOM 757 C C . ILE A 1 92 ? 19.098 5.648 -17.133 1.00 89.06 92 ILE A C 1
ATOM 759 O O . ILE A 1 92 ? 18.735 6.188 -16.092 1.00 89.06 92 ILE A O 1
ATOM 763 N N . ILE A 1 93 ? 18.825 4.371 -17.417 1.00 86.19 93 ILE A N 1
ATOM 764 C CA . ILE A 1 93 ? 17.984 3.523 -16.558 1.00 86.19 93 ILE A CA 1
ATOM 765 C C . ILE A 1 93 ? 18.571 3.426 -15.142 1.00 86.19 93 ILE A C 1
ATOM 767 O O . ILE A 1 93 ? 17.844 3.582 -14.156 1.00 86.19 93 ILE A O 1
ATOM 771 N N . ILE A 1 94 ? 19.887 3.222 -15.025 1.00 90.69 94 ILE A N 1
ATOM 772 C CA . ILE A 1 94 ? 20.580 3.145 -13.730 1.00 90.69 94 ILE A CA 1
ATOM 773 C C . ILE A 1 94 ? 20.487 4.478 -12.977 1.00 90.69 94 ILE A C 1
ATOM 775 O O . ILE A 1 94 ? 20.191 4.487 -11.777 1.00 90.69 94 ILE A O 1
ATOM 779 N N . LEU A 1 95 ? 20.700 5.606 -13.663 1.00 92.12 95 LEU A N 1
ATOM 780 C CA . LEU A 1 95 ? 20.606 6.935 -13.055 1.00 92.12 95 LEU A CA 1
ATOM 781 C C . LEU A 1 95 ? 19.182 7.238 -12.579 1.00 92.12 95 LEU A C 1
ATOM 783 O O . LEU A 1 95 ? 19.001 7.698 -11.450 1.00 92.12 95 LEU A O 1
ATOM 787 N N . THR A 1 96 ? 18.167 6.925 -13.387 1.00 88.38 96 THR A N 1
ATOM 788 C CA . THR A 1 96 ? 16.765 7.137 -13.005 1.00 88.38 96 THR A CA 1
ATOM 789 C C . THR A 1 96 ? 16.364 6.254 -11.831 1.00 88.38 96 THR A C 1
ATOM 791 O O . THR A 1 96 ? 15.728 6.733 -10.896 1.00 88.38 96 THR A O 1
ATOM 794 N N . PHE A 1 97 ? 16.784 4.987 -11.825 1.00 90.88 97 PHE A N 1
ATOM 795 C CA . PHE A 1 97 ? 16.506 4.071 -10.721 1.00 90.88 97 PHE A CA 1
ATOM 796 C C . PHE A 1 97 ? 17.164 4.542 -9.416 1.00 90.88 97 PHE A C 1
ATOM 798 O O . PHE A 1 97 ? 16.523 4.556 -8.366 1.00 90.88 97 PHE A O 1
ATOM 805 N N . SER A 1 98 ? 18.411 5.015 -9.490 1.00 91.88 98 SER A N 1
ATOM 806 C CA . SER A 1 98 ? 19.132 5.560 -8.331 1.00 91.88 98 SER A CA 1
ATOM 807 C C . SER A 1 98 ? 18.448 6.808 -7.762 1.00 91.88 98 SER A C 1
ATOM 809 O O . SER A 1 98 ? 18.321 6.944 -6.544 1.00 91.88 98 SER A O 1
ATOM 811 N N . LEU A 1 99 ? 17.953 7.696 -8.631 1.00 93.50 99 LEU A N 1
ATOM 812 C CA . LEU A 1 99 ? 17.202 8.882 -8.216 1.00 93.50 99 LEU A CA 1
ATOM 813 C C . LEU A 1 99 ? 15.891 8.500 -7.516 1.00 93.50 99 LEU A C 1
ATOM 815 O O . LEU A 1 99 ? 15.576 9.047 -6.460 1.00 93.50 99 LEU A O 1
ATOM 819 N N . ILE A 1 100 ? 15.161 7.527 -8.068 1.00 90.00 100 ILE A N 1
ATOM 820 C CA . ILE A 1 100 ? 13.918 7.014 -7.482 1.00 90.00 100 ILE A CA 1
ATOM 821 C C . ILE A 1 100 ? 14.178 6.457 -6.077 1.00 90.00 100 ILE A C 1
ATOM 823 O O . ILE A 1 100 ? 13.486 6.840 -5.135 1.00 90.00 100 ILE A O 1
ATOM 827 N N . LEU A 1 101 ? 15.199 5.613 -5.902 1.00 88.81 101 LEU A N 1
ATOM 828 C CA . LEU A 1 101 ? 15.543 5.062 -4.587 1.00 88.81 101 LEU A CA 1
ATOM 829 C C . LEU A 1 101 ? 15.911 6.148 -3.565 1.00 88.81 101 LEU A C 1
ATOM 831 O O . LEU A 1 101 ? 15.498 6.054 -2.409 1.00 88.81 101 LEU A O 1
ATOM 835 N N . SER A 1 102 ? 16.633 7.191 -3.984 1.00 91.50 102 SER A N 1
ATOM 836 C CA . SER A 1 102 ? 16.964 8.334 -3.122 1.00 91.50 102 SER A CA 1
ATOM 837 C C . SER A 1 102 ? 15.705 9.058 -2.627 1.00 91.50 102 SER A C 1
ATOM 839 O O . SER A 1 102 ? 15.559 9.338 -1.435 1.00 91.50 102 SER A O 1
ATOM 841 N N . ILE A 1 103 ? 14.739 9.271 -3.526 1.00 91.25 103 ILE A N 1
ATOM 842 C CA . ILE A 1 103 ? 13.445 9.879 -3.200 1.00 91.25 103 ILE A CA 1
ATOM 843 C C . ILE A 1 103 ? 12.662 8.999 -2.211 1.00 91.25 103 ILE A C 1
ATOM 845 O O . ILE A 1 103 ? 12.185 9.498 -1.192 1.00 91.25 103 ILE A O 1
ATOM 849 N N . PHE A 1 104 ? 12.574 7.686 -2.451 1.00 88.31 104 PHE A N 1
ATOM 850 C CA . PHE A 1 104 ? 11.913 6.756 -1.523 1.00 88.31 104 PHE A CA 1
ATOM 851 C C . PHE A 1 104 ? 12.587 6.717 -0.141 1.00 88.31 104 PHE A C 1
ATOM 853 O O . PHE A 1 104 ? 11.893 6.644 0.876 1.00 88.31 104 PHE A O 1
ATOM 860 N N . GLY A 1 105 ? 13.918 6.819 -0.083 1.00 87.06 105 GLY A N 1
ATOM 861 C CA . GLY A 1 105 ? 14.662 6.923 1.175 1.00 87.06 105 GLY A CA 1
ATOM 862 C C . GLY A 1 105 ? 14.285 8.167 1.985 1.00 87.06 105 GLY A C 1
ATOM 863 O O . GLY A 1 105 ? 14.048 8.067 3.191 1.00 87.06 105 GLY A O 1
ATOM 864 N N . ALA A 1 106 ? 14.145 9.317 1.320 1.00 84.19 106 ALA A N 1
ATOM 865 C CA . ALA A 1 106 ? 13.697 10.555 1.956 1.00 84.19 106 ALA A CA 1
ATOM 866 C C . ALA A 1 106 ? 12.246 10.457 2.464 1.00 84.19 106 ALA A C 1
ATOM 868 O O . ALA A 1 106 ? 11.945 10.910 3.570 1.00 84.19 106 ALA A O 1
ATOM 869 N N . PHE A 1 107 ? 11.356 9.805 1.708 1.00 82.75 107 PHE A N 1
ATOM 870 C CA . PHE A 1 107 ? 9.976 9.572 2.148 1.00 82.75 107 PHE A CA 1
ATOM 871 C C . PHE A 1 107 ? 9.894 8.693 3.398 1.00 82.75 107 PHE A C 1
ATOM 873 O O . PHE A 1 107 ? 9.079 8.970 4.278 1.00 82.75 107 PHE A O 1
ATOM 880 N N . LYS A 1 108 ? 10.758 7.677 3.519 1.00 87.75 108 LYS A N 1
ATOM 881 C CA . LYS A 1 108 ? 10.796 6.826 4.715 1.00 87.75 108 LYS A CA 1
ATOM 882 C C . LYS A 1 108 ? 11.144 7.630 5.974 1.00 87.75 108 LYS A C 1
ATOM 884 O O . LYS A 1 108 ? 10.458 7.499 6.983 1.00 87.75 108 LYS A O 1
ATOM 889 N N . GLN A 1 109 ? 12.150 8.503 5.895 1.00 85.06 109 GLN A N 1
ATOM 890 C CA . GLN A 1 109 ? 12.530 9.370 7.020 1.00 85.06 109 GLN A CA 1
ATOM 891 C C . GLN A 1 109 ? 11.418 10.361 7.389 1.00 85.06 109 GLN A C 1
ATOM 893 O O . GLN A 1 109 ? 11.175 10.607 8.569 1.00 85.06 109 GLN A O 1
ATOM 898 N N . ALA A 1 110 ? 10.704 10.901 6.397 1.00 77.62 110 ALA A N 1
ATOM 899 C CA . ALA A 1 110 ? 9.578 11.794 6.649 1.00 77.62 110 ALA A CA 1
ATOM 900 C C . ALA A 1 110 ? 8.405 11.081 7.349 1.00 77.62 110 ALA A C 1
ATOM 902 O O . ALA A 1 110 ? 7.785 11.668 8.235 1.00 77.62 110 ALA A O 1
ATOM 903 N N . ALA A 1 111 ? 8.117 9.822 6.997 1.00 78.88 111 ALA A N 1
ATOM 904 C CA . ALA A 1 111 ? 7.048 9.040 7.620 1.00 78.88 111 ALA A CA 1
ATOM 905 C C . ALA A 1 111 ? 7.335 8.728 9.101 1.00 78.88 111 ALA A C 1
ATOM 907 O O . ALA A 1 111 ? 6.464 8.919 9.947 1.00 78.88 111 ALA A O 1
ATOM 908 N N . GLU A 1 112 ? 8.568 8.333 9.434 1.00 84.06 112 GLU A N 1
ATOM 909 C CA . GLU A 1 112 ? 8.972 8.077 10.827 1.00 84.06 112 GLU A CA 1
ATOM 910 C C . GLU A 1 112 ? 8.902 9.354 11.687 1.00 84.06 112 GLU A C 1
ATOM 912 O O . GLU A 1 112 ? 8.507 9.310 12.855 1.00 84.06 112 GLU A O 1
ATOM 917 N N . LEU A 1 113 ? 9.206 10.519 11.102 1.00 85.44 113 LEU A N 1
ATOM 918 C CA . LEU A 1 113 ? 9.092 11.801 11.799 1.00 85.44 113 LEU A CA 1
ATOM 919 C C . LEU A 1 113 ? 7.625 12.205 12.040 1.00 85.44 113 LEU A C 1
ATOM 921 O O . LEU A 1 113 ? 7.307 12.738 13.105 1.00 85.44 113 LEU A O 1
ATOM 925 N N . GLN A 1 114 ? 6.721 11.926 11.095 1.00 82.31 114 GLN A N 1
ATOM 926 C CA . GLN A 1 114 ? 5.289 12.237 11.220 1.00 82.31 114 GLN A CA 1
ATOM 927 C C . GLN A 1 114 ? 4.635 11.496 12.395 1.00 82.31 114 GLN A C 1
ATOM 929 O O . GLN A 1 114 ? 3.907 12.124 13.164 1.00 82.31 114 GLN A O 1
ATOM 934 N N . GLU A 1 115 ? 4.947 10.212 12.594 1.00 80.31 115 GLU A N 1
ATOM 935 C CA . GLU A 1 115 ? 4.428 9.419 13.722 1.00 80.31 115 GLU A CA 1
ATOM 936 C C . GLU A 1 115 ? 4.804 10.041 15.077 1.00 80.31 115 GLU A C 1
ATOM 938 O O . GLU A 1 115 ? 3.971 10.183 15.978 1.00 80.31 115 GLU A O 1
ATOM 943 N N . SER A 1 116 ? 6.050 10.512 15.205 1.00 81.12 116 SER A N 1
ATOM 944 C CA . SER A 1 116 ? 6.520 11.155 16.437 1.00 81.12 116 SER A CA 1
ATOM 945 C C . SER A 1 116 ? 5.816 12.493 16.716 1.00 81.12 116 SER A C 1
ATOM 947 O O . SER A 1 116 ? 5.481 12.793 17.863 1.00 81.12 116 SER A O 1
ATOM 949 N N . ILE A 1 117 ? 5.528 13.278 15.671 1.00 85.00 117 ILE A N 1
ATOM 950 C CA . ILE A 1 117 ? 4.858 14.580 15.784 1.00 85.00 117 ILE A CA 1
ATOM 951 C C . ILE A 1 117 ? 3.371 14.404 16.114 1.00 85.00 117 ILE A C 1
ATOM 953 O O . ILE A 1 117 ? 2.844 15.122 16.966 1.00 85.00 117 ILE A O 1
ATOM 957 N N . ILE A 1 118 ? 2.691 13.435 15.494 1.00 83.00 118 ILE A N 1
ATOM 958 C CA . ILE A 1 118 ? 1.272 13.147 15.759 1.00 83.00 118 ILE A CA 1
ATOM 959 C C . ILE A 1 118 ? 1.069 12.746 17.227 1.00 83.00 118 ILE A C 1
ATOM 961 O O . ILE A 1 118 ? 0.148 13.246 17.878 1.00 83.00 118 ILE A O 1
ATOM 965 N N . LEU A 1 119 ? 1.965 11.926 17.787 1.00 77.88 119 LEU A N 1
ATOM 966 C CA . LEU A 1 119 ? 1.924 11.539 19.201 1.00 77.88 119 LEU A CA 1
ATOM 967 C C . LEU A 1 119 ? 2.154 12.710 20.169 1.00 77.88 119 LEU A C 1
ATOM 969 O O . LEU A 1 119 ? 1.618 12.686 21.280 1.00 77.88 119 LEU A O 1
ATOM 973 N N . LEU A 1 120 ? 2.933 13.721 19.770 1.00 80.62 120 LEU A N 1
ATOM 974 C CA . LEU A 1 120 ? 3.155 14.932 20.566 1.00 80.62 120 LEU A CA 1
ATOM 975 C C . LEU A 1 120 ? 1.970 15.904 20.495 1.00 80.62 120 LEU A C 1
ATOM 977 O O . LEU A 1 120 ? 1.629 16.520 21.503 1.00 80.62 120 LEU A O 1
ATOM 981 N N . LEU A 1 121 ? 1.328 16.034 19.331 1.00 83.94 121 LEU A N 1
ATOM 982 C CA . LEU A 1 121 ? 0.208 16.960 19.127 1.00 83.94 121 LEU A CA 1
ATOM 983 C C . LEU A 1 121 ? -1.132 16.418 19.649 1.00 83.94 121 LEU A C 1
ATOM 985 O O . LEU A 1 121 ? -1.984 17.202 20.065 1.00 83.94 121 LEU A O 1
ATOM 989 N N . PHE A 1 122 ? -1.323 15.095 19.671 1.00 82.62 122 PHE A N 1
ATOM 990 C CA . PHE A 1 122 ? -2.585 14.457 20.065 1.00 82.62 122 PHE A CA 1
ATOM 991 C C . PHE A 1 122 ? -2.395 13.410 21.180 1.00 82.62 122 PHE A C 1
ATOM 993 O O . PHE A 1 122 ? -2.641 12.218 20.974 1.00 82.62 122 PHE A O 1
ATOM 1000 N N . PRO A 1 123 ? -2.038 13.823 22.412 1.00 70.56 123 PRO A N 1
ATOM 1001 C CA . PRO A 1 123 ? -1.822 12.898 23.531 1.00 70.56 123 PRO A CA 1
ATOM 1002 C C . PRO A 1 123 ? -3.082 12.102 23.923 1.00 70.56 123 PRO A C 1
ATOM 1004 O O . PRO A 1 123 ? -2.981 11.037 24.532 1.00 70.56 123 PRO A O 1
ATOM 1007 N N . ALA A 1 124 ? -4.274 12.579 23.544 1.00 63.00 124 ALA A N 1
ATOM 1008 C CA . ALA A 1 124 ? -5.554 11.932 23.825 1.00 63.00 124 ALA A CA 1
ATOM 1009 C C . ALA A 1 124 ? -5.786 10.618 23.045 1.00 63.00 124 ALA A C 1
ATOM 1011 O O . ALA A 1 124 ? -6.571 9.785 23.497 1.00 63.00 124 ALA A O 1
ATOM 1012 N N . ALA A 1 125 ? -5.087 10.383 21.926 1.00 57.59 125 ALA A N 1
ATOM 1013 C CA . ALA A 1 125 ? -5.223 9.145 21.148 1.00 57.59 125 ALA A CA 1
ATOM 1014 C C . ALA A 1 125 ? -4.643 7.913 21.877 1.00 57.59 125 ALA A C 1
ATOM 1016 O O . ALA A 1 125 ? -5.136 6.796 21.704 1.00 57.59 125 ALA A O 1
ATOM 1017 N N . ARG A 1 126 ? -3.668 8.123 22.777 1.00 56.62 126 ARG A N 1
ATOM 1018 C CA . ARG A 1 126 ? -2.972 7.056 23.519 1.00 56.62 126 ARG A CA 1
ATOM 1019 C C . ARG A 1 126 ? -3.879 6.303 24.506 1.00 56.62 126 ARG A C 1
ATOM 1021 O O . ARG A 1 126 ? -3.584 5.174 24.877 1.00 56.62 126 ARG A O 1
ATOM 1028 N N . LYS A 1 127 ? -4.996 6.899 24.943 1.00 53.81 127 LYS A N 1
ATOM 1029 C CA . LYS A 1 127 ? -5.846 6.319 26.002 1.00 53.81 127 LYS A CA 1
ATOM 1030 C C . LYS A 1 127 ? -6.824 5.244 25.504 1.00 53.81 127 LYS A C 1
ATOM 1032 O O . LYS A 1 127 ? -7.436 4.570 26.323 1.00 53.81 127 LYS A O 1
ATOM 1037 N N . SER A 1 128 ? -6.979 5.071 24.190 1.00 55.41 128 SER A N 1
ATOM 1038 C CA . SER A 1 128 ? -7.981 4.151 23.625 1.00 55.41 128 SER A CA 1
ATOM 1039 C C . SER A 1 128 ? -7.480 2.724 23.368 1.00 55.41 128 SER A C 1
ATOM 1041 O O . SER A 1 128 ? -8.300 1.820 23.234 1.00 55.41 128 SER A O 1
ATOM 1043 N N . GLU A 1 129 ? -6.164 2.489 23.351 1.00 56.25 129 GLU A N 1
ATOM 1044 C CA . GLU A 1 129 ? -5.604 1.160 23.063 1.00 56.25 129 GLU A CA 1
ATOM 1045 C C . GLU A 1 129 ? -5.603 0.250 24.300 1.00 56.25 129 GLU A C 1
ATOM 1047 O O . GLU A 1 129 ? -6.038 -0.894 24.222 1.00 56.25 129 GLU A O 1
ATOM 1052 N N . HIS A 1 130 ? -5.295 0.790 25.483 1.00 53.53 130 HIS A N 1
ATOM 1053 C CA . HIS A 1 130 ? -5.378 0.034 26.742 1.00 53.53 130 HIS A CA 1
ATOM 1054 C C . HIS A 1 130 ? -6.808 -0.311 27.198 1.00 53.53 130 HIS A C 1
ATOM 1056 O O . HIS A 1 130 ? -6.974 -1.110 28.113 1.00 53.53 130 HIS A O 1
ATOM 1062 N N . ILE A 1 131 ? -7.847 0.267 26.583 1.00 56.38 131 ILE A N 1
ATOM 1063 C CA . ILE A 1 131 ? -9.253 -0.025 26.922 1.00 56.38 131 ILE A CA 1
ATOM 1064 C C . ILE A 1 131 ? -9.815 -1.168 26.056 1.00 56.38 131 ILE A C 1
ATOM 1066 O O . ILE A 1 131 ? -10.810 -1.788 26.429 1.00 56.38 131 ILE A O 1
ATOM 1070 N N . LYS A 1 132 ? -9.171 -1.516 24.931 1.00 56.12 132 LYS A N 1
ATOM 1071 C CA . LYS A 1 132 ? -9.624 -2.640 24.093 1.00 56.12 132 LYS A CA 1
ATOM 1072 C C . LYS A 1 132 ? -9.447 -3.999 24.769 1.00 56.12 132 LYS A C 1
ATOM 1074 O O . LYS A 1 132 ? -10.298 -4.861 24.601 1.00 56.12 132 LYS A O 1
ATOM 1079 N N . GLU A 1 133 ? -8.422 -4.162 25.600 1.00 59.12 133 GLU A N 1
ATOM 1080 C CA . GLU A 1 133 ? -8.152 -5.440 26.274 1.00 59.12 133 GLU A CA 1
ATOM 1081 C C . GLU A 1 133 ? -9.170 -5.765 27.384 1.00 59.12 133 GLU A C 1
ATOM 1083 O O . GLU A 1 133 ? -9.334 -6.918 27.768 1.00 59.12 133 GLU A O 1
ATOM 1088 N N . THR A 1 134 ? -9.926 -4.775 27.875 1.00 58.44 134 THR A N 1
ATOM 1089 C CA . THR A 1 134 ? -10.944 -4.990 28.922 1.00 58.44 134 THR A CA 1
ATOM 1090 C C . THR A 1 134 ? -12.357 -5.235 28.383 1.00 58.44 134 THR A C 1
ATOM 1092 O O . THR A 1 134 ? -13.248 -5.548 29.170 1.00 58.44 134 THR A O 1
ATOM 1095 N N . LEU A 1 135 ? -12.582 -5.113 27.070 1.00 62.56 135 LEU A N 1
ATOM 1096 C CA . LEU A 1 135 ? -13.912 -5.245 26.452 1.00 62.56 135 LEU A CA 1
ATOM 1097 C C . LEU A 1 135 ? -14.086 -6.506 25.587 1.00 62.56 135 LEU A C 1
ATOM 1099 O O . LEU A 1 135 ? -15.187 -6.746 25.106 1.00 62.56 135 LEU A O 1
ATOM 1103 N N . GLU A 1 136 ? -13.055 -7.342 25.437 1.00 58.97 136 GLU A N 1
ATOM 1104 C CA . GLU A 1 136 ? -13.127 -8.619 24.699 1.00 58.97 136 GLU A CA 1
ATOM 1105 C C . GLU A 1 136 ? -13.324 -9.854 25.599 1.00 58.97 136 GLU A C 1
ATOM 1107 O O . GLU A 1 136 ? -13.195 -10.989 25.148 1.00 58.97 136 GLU A O 1
ATOM 1112 N N . MET A 1 137 ? -13.728 -9.670 26.859 1.00 60.78 137 MET A N 1
ATOM 1113 C CA . MET A 1 137 ? -14.376 -10.744 27.625 1.00 60.78 137 MET A CA 1
ATOM 1114 C C . MET A 1 137 ? -15.876 -10.796 27.301 1.00 60.78 137 MET A C 1
ATOM 1116 O O . MET A 1 137 ? -16.720 -10.749 28.195 1.00 60.78 137 MET A O 1
ATOM 1120 N N . GLU A 1 138 ? -16.229 -10.896 26.019 1.00 64.94 138 GLU A N 1
ATOM 1121 C CA . GLU A 1 138 ? -17.537 -11.445 25.671 1.00 64.94 138 GLU A CA 1
ATOM 1122 C C . GLU A 1 138 ? -17.478 -12.957 25.942 1.00 64.94 138 GLU A C 1
ATOM 1124 O O . GLU A 1 138 ? -16.609 -13.647 25.393 1.00 64.94 138 GLU A O 1
ATOM 1129 N N . PRO A 1 139 ? -18.347 -13.511 26.810 1.00 67.19 139 PRO A N 1
ATOM 1130 C CA . PRO A 1 139 ? -18.393 -14.946 27.022 1.00 67.19 139 PRO A CA 1
ATOM 1131 C C . PRO A 1 139 ? -18.735 -15.600 25.687 1.00 67.19 139 PRO A C 1
ATOM 1133 O O . PRO A 1 139 ? -19.809 -15.392 25.124 1.00 67.19 139 PRO A O 1
ATOM 1136 N N . LYS A 1 140 ? -17.802 -16.396 25.170 1.00 60.53 140 LYS A N 1
ATOM 1137 C CA . LYS A 1 140 ? -18.005 -17.231 23.992 1.00 60.53 140 LYS A CA 1
ATOM 1138 C C . LYS A 1 140 ? -19.072 -18.271 24.333 1.00 60.53 140 LYS A C 1
ATOM 1140 O O . LYS A 1 140 ? -18.761 -19.341 24.848 1.00 60.53 140 LYS A O 1
ATOM 1145 N N . ILE A 1 141 ? -20.335 -17.932 24.093 1.00 65.69 141 ILE A N 1
ATOM 1146 C CA . ILE A 1 141 ? -21.467 -18.849 24.215 1.00 65.69 141 ILE A CA 1
ATOM 1147 C C . ILE A 1 141 ? -21.290 -19.890 23.108 1.00 65.69 141 ILE A C 1
ATOM 1149 O O . ILE A 1 141 ? -21.634 -19.659 21.950 1.00 65.69 141 ILE A O 1
ATOM 1153 N N . THR A 1 142 ? -20.679 -21.023 23.444 1.00 65.69 142 THR A N 1
ATOM 1154 C CA . THR A 1 142 ? -20.661 -22.204 22.578 1.00 65.69 142 THR A CA 1
ATOM 1155 C C . THR A 1 142 ? -22.087 -22.739 22.455 1.00 65.69 142 THR A C 1
ATOM 1157 O O . THR A 1 142 ? -22.693 -23.068 23.477 1.00 65.69 142 THR A O 1
ATOM 1160 N N . PRO A 1 143 ? -22.643 -22.830 21.237 1.00 67.69 143 PRO A N 1
ATOM 1161 C CA . PRO A 1 143 ? -24.028 -23.210 21.028 1.00 67.69 143 PRO A CA 1
ATOM 1162 C C . PRO A 1 143 ? -24.142 -24.729 20.892 1.00 67.69 143 PRO A C 1
ATOM 1164 O O . PRO A 1 143 ? -24.458 -25.199 19.810 1.00 67.69 143 PRO A O 1
ATOM 1167 N N . ASP A 1 144 ? -23.846 -25.506 21.937 1.00 61.88 144 ASP A N 1
ATOM 1168 C CA . ASP A 1 144 ? -24.173 -26.941 21.906 1.00 61.88 144 ASP A CA 1
ATOM 1169 C C . ASP A 1 144 ? -24.076 -27.627 23.276 1.00 61.88 144 ASP A C 1
ATOM 1171 O O . ASP A 1 144 ? -23.119 -28.345 23.527 1.00 61.88 144 ASP A O 1
ATOM 1175 N N . ILE A 1 145 ? -25.048 -27.412 24.170 1.00 59.09 145 ILE A N 1
ATOM 1176 C CA . ILE A 1 145 ? -25.528 -28.490 25.052 1.00 59.09 145 ILE A CA 1
ATOM 1177 C C . ILE A 1 145 ? -27.007 -28.218 25.366 1.00 59.09 145 ILE A C 1
ATOM 1179 O O . ILE A 1 145 ? -27.352 -27.590 26.367 1.00 59.09 145 ILE A O 1
ATOM 1183 N N . ILE A 1 146 ? -27.914 -28.685 24.507 1.00 63.84 146 ILE A N 1
ATOM 1184 C CA . ILE A 1 146 ? -29.319 -28.846 24.906 1.00 63.84 146 ILE A CA 1
ATOM 1185 C C . ILE A 1 146 ? -29.353 -30.080 25.813 1.00 63.84 146 ILE A C 1
ATOM 1187 O O . ILE A 1 146 ? -29.599 -31.199 25.363 1.00 63.84 146 ILE A O 1
ATOM 1191 N N . GLU A 1 147 ? -29.003 -29.912 27.091 1.00 71.31 147 GLU A N 1
ATOM 1192 C CA . GLU A 1 147 ? -29.156 -31.002 28.050 1.00 71.31 147 GLU A CA 1
ATOM 1193 C C . GLU A 1 147 ? -30.645 -31.343 28.201 1.00 71.31 147 GLU A C 1
ATOM 1195 O O . GLU A 1 147 ? -31.475 -30.440 28.322 1.00 71.31 147 GLU A O 1
ATOM 1200 N N . PRO A 1 148 ? -31.010 -32.638 28.212 1.00 67.00 148 PRO A N 1
ATOM 1201 C CA . PRO A 1 148 ? -32.400 -33.044 28.340 1.00 67.00 148 PRO A CA 1
ATOM 1202 C C . PRO A 1 148 ? -32.947 -32.595 29.697 1.00 67.00 148 PRO A C 1
ATOM 1204 O O . PRO A 1 148 ? -32.413 -32.961 30.745 1.00 67.00 148 PRO A O 1
ATOM 1207 N N . SER A 1 149 ? -34.012 -31.801 29.670 1.00 81.69 149 SER A N 1
ATOM 1208 C CA . SER A 1 149 ? -34.659 -31.252 30.856 1.00 81.69 149 SER A CA 1
ATOM 1209 C C . SER A 1 149 ? -35.525 -32.305 31.574 1.00 81.69 149 SER A C 1
ATOM 1211 O O . SER A 1 149 ? -36.053 -33.228 30.949 1.00 81.69 149 SER A O 1
ATOM 1213 N N . LYS A 1 150 ? -35.651 -32.205 32.904 1.00 89.31 150 LYS A N 1
ATOM 1214 C CA . LYS A 1 150 ? -36.522 -33.056 33.734 1.00 89.31 150 LYS A CA 1
ATOM 1215 C C . LYS A 1 150 ? -37.802 -32.300 34.067 1.00 89.31 150 LYS A C 1
ATOM 1217 O O . LYS A 1 150 ? -37.742 -31.219 34.647 1.00 89.31 150 LYS A O 1
ATOM 1222 N N . VAL A 1 151 ? -38.956 -32.896 33.788 1.00 92.00 151 VAL A N 1
ATOM 1223 C CA . VAL A 1 151 ? -40.248 -32.328 34.195 1.00 92.00 151 VAL A CA 1
ATOM 1224 C C . VAL A 1 151 ? -40.563 -32.749 35.627 1.00 92.00 151 VAL A C 1
ATOM 1226 O O . VAL A 1 151 ? -40.482 -33.929 35.974 1.00 92.00 151 VAL A O 1
ATOM 1229 N N . CYS A 1 152 ? -40.917 -31.782 36.469 1.00 93.56 152 CYS A N 1
ATOM 1230 C CA . CYS A 1 152 ? -41.295 -32.031 37.850 1.00 93.56 152 CYS A CA 1
ATOM 1231 C C . CYS A 1 152 ? -42.638 -32.782 37.921 1.00 93.56 152 CYS A C 1
ATOM 1233 O O . CYS A 1 152 ? -43.641 -32.257 37.434 1.00 93.56 152 CYS A O 1
ATOM 1235 N N . PRO A 1 153 ? -42.717 -33.951 38.584 1.00 90.56 153 PRO A N 1
ATOM 1236 C CA . PRO A 1 153 ? -43.972 -34.693 38.705 1.00 90.56 153 PRO A CA 1
ATOM 1237 C C . PRO A 1 153 ? -44.985 -34.032 39.656 1.00 90.56 153 PRO A C 1
ATOM 1239 O O . PRO A 1 153 ? -46.163 -34.363 39.599 1.00 90.56 153 PRO A O 1
ATOM 1242 N N . ALA A 1 154 ? -44.548 -33.116 40.529 1.00 93.94 154 ALA A N 1
ATOM 1243 C CA . ALA A 1 154 ? -45.423 -32.453 41.497 1.00 93.94 154 ALA A CA 1
ATOM 1244 C C . ALA A 1 154 ? -46.110 -31.195 40.937 1.00 93.94 154 ALA A C 1
ATOM 1246 O O . ALA A 1 154 ? -47.266 -30.944 41.264 1.00 93.94 154 ALA A O 1
ATOM 1247 N N . CYS A 1 155 ? -45.415 -30.400 40.112 1.00 95.44 155 CYS A N 1
ATOM 1248 C CA . CYS A 1 155 ? -45.935 -29.118 39.611 1.00 95.44 155 CYS A CA 1
ATOM 1249 C C . CYS A 1 155 ? -45.825 -28.911 38.092 1.00 95.44 155 CYS A C 1
ATOM 1251 O O . CYS A 1 155 ? -46.347 -27.923 37.587 1.00 95.44 155 CYS A O 1
ATOM 1253 N N . GLY A 1 156 ? -45.148 -29.801 37.359 1.00 92.06 156 GLY A N 1
ATOM 1254 C CA . GLY A 1 156 ? -44.975 -29.691 35.906 1.00 92.06 156 GLY A CA 1
ATOM 1255 C C . GLY A 1 156 ? -43.834 -28.780 35.434 1.00 92.06 156 GLY A C 1
ATOM 1256 O O . GLY A 1 156 ? -43.650 -28.640 34.230 1.00 92.06 156 GLY A O 1
ATOM 1257 N N . GLU A 1 157 ? -43.050 -28.184 36.339 1.00 94.94 157 GLU A N 1
ATOM 1258 C CA . GLU A 1 157 ? -41.939 -27.291 35.972 1.00 94.94 157 GLU A CA 1
ATOM 1259 C C . GLU A 1 157 ? -40.815 -28.017 35.223 1.00 94.94 157 GLU A C 1
ATOM 1261 O O . GLU A 1 157 ? -40.440 -29.141 35.584 1.00 94.94 157 GLU A O 1
ATOM 1266 N N . ASN A 1 158 ? -40.217 -27.350 34.236 1.00 93.00 158 ASN A N 1
ATOM 1267 C CA . ASN A 1 158 ? -39.110 -27.912 33.473 1.00 93.00 158 ASN A CA 1
ATOM 1268 C C . ASN A 1 158 ? -37.764 -27.527 34.108 1.00 93.00 158 ASN A C 1
ATOM 1270 O O . ASN A 1 158 ? -37.368 -26.365 34.121 1.00 93.00 158 ASN A O 1
ATOM 1274 N N . ASN A 1 159 ? -37.058 -28.510 34.656 1.00 91.69 159 ASN A N 1
ATOM 1275 C CA . ASN A 1 159 ? -35.829 -28.326 35.424 1.00 91.69 159 ASN A CA 1
ATOM 1276 C C . ASN A 1 159 ? -34.610 -28.854 34.656 1.00 91.69 159 ASN A C 1
ATOM 1278 O O . ASN A 1 159 ? -34.731 -29.692 33.759 1.00 91.69 159 ASN A O 1
ATOM 1282 N N . GLN A 1 160 ? -33.410 -28.394 35.018 1.00 89.31 160 GLN A N 1
ATOM 1283 C CA . GLN A 1 160 ? -32.175 -28.923 34.438 1.00 89.31 160 GLN A CA 1
ATOM 1284 C C . GLN A 1 160 ? -31.989 -30.399 34.820 1.00 89.31 160 GLN A C 1
ATOM 1286 O O . GLN A 1 160 ? -32.433 -30.857 35.874 1.00 89.31 160 GLN A O 1
ATOM 1291 N N . LYS A 1 161 ? -31.292 -31.163 33.976 1.00 83.56 161 LYS A N 1
ATOM 1292 C CA . LYS A 1 161 ? -31.052 -32.598 34.196 1.00 83.56 161 LYS A CA 1
ATOM 1293 C C . LYS A 1 161 ? -30.391 -32.905 35.542 1.00 83.56 161 LYS A C 1
ATOM 1295 O O . LYS A 1 161 ? -30.697 -33.922 36.168 1.00 83.56 161 LYS A O 1
ATOM 1300 N N . ASN A 1 162 ? -29.496 -32.016 35.963 1.00 85.75 162 ASN A N 1
ATOM 1301 C CA . ASN A 1 162 ? -28.685 -32.161 37.168 1.00 85.75 162 ASN A CA 1
ATOM 1302 C C . ASN A 1 162 ? -29.363 -31.557 38.407 1.00 85.75 162 ASN A C 1
ATOM 1304 O O . ASN A 1 162 ? -28.798 -31.618 39.493 1.00 85.75 162 ASN A O 1
ATOM 1308 N N . SER A 1 163 ? -30.570 -30.996 38.274 1.00 88.50 163 SER A N 1
ATOM 1309 C CA . SER A 1 163 ? -31.345 -30.528 39.421 1.00 88.50 163 SER A CA 1
ATOM 1310 C C . SER A 1 163 ? -31.835 -31.722 40.245 1.00 88.50 163 SER A C 1
ATOM 1312 O O . SER A 1 163 ? -32.513 -32.615 39.730 1.00 88.50 163 SER A O 1
ATOM 1314 N N . GLU A 1 164 ? -31.495 -31.724 41.532 1.00 92.19 16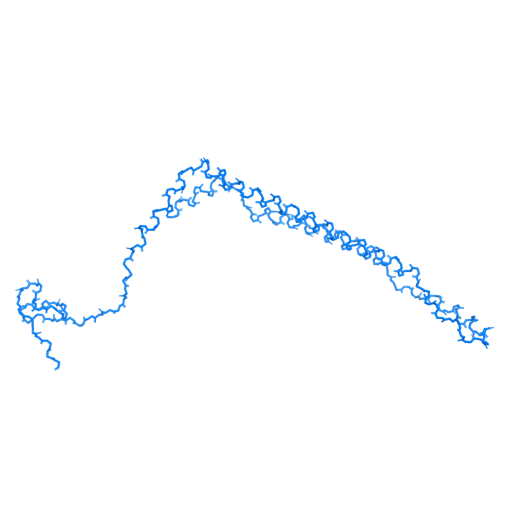4 GLU A N 1
ATOM 1315 C CA . GLU A 1 164 ? -32.011 -32.679 42.523 1.00 92.19 164 GLU A CA 1
ATOM 1316 C C . GLU A 1 164 ? -33.394 -32.259 43.046 1.00 92.19 164 GLU A C 1
ATOM 1318 O O . GLU A 1 164 ? -34.215 -33.099 43.408 1.00 92.19 164 GLU A O 1
ATOM 1323 N N . PHE A 1 165 ? -33.691 -30.956 43.012 1.00 94.56 165 PHE A N 1
ATOM 1324 C CA . PHE A 1 165 ? -34.943 -30.369 43.488 1.00 94.56 165 PHE A CA 1
ATOM 1325 C C . PHE A 1 165 ? -35.572 -29.471 42.422 1.00 94.56 165 PHE A C 1
ATOM 1327 O O . PHE A 1 165 ? -34.871 -28.858 41.616 1.00 94.56 165 PHE A O 1
ATOM 1334 N N . CYS A 1 166 ? -36.902 -29.381 42.428 1.00 95.00 166 CYS A N 1
ATOM 1335 C CA . CYS A 1 166 ? -37.641 -28.481 41.549 1.00 95.00 166 CYS A CA 1
ATOM 1336 C C . CYS A 1 166 ? -37.419 -27.012 41.946 1.00 95.00 166 CYS A C 1
ATOM 1338 O O . CYS A 1 166 ? -37.688 -26.644 43.090 1.00 95.00 166 CYS A O 1
ATOM 1340 N N . ILE A 1 167 ? -37.020 -26.163 40.994 1.00 95.19 167 ILE A N 1
ATOM 1341 C CA . ILE A 1 167 ? -36.789 -24.726 41.220 1.00 95.19 167 ILE A CA 1
ATOM 1342 C C . ILE A 1 167 ? -38.063 -23.964 41.611 1.00 95.19 167 ILE A C 1
ATOM 1344 O O . ILE A 1 167 ? -37.989 -22.941 42.282 1.00 95.19 167 ILE A O 1
ATOM 1348 N N . ASN A 1 168 ? -39.232 -24.470 41.211 1.00 96.38 168 ASN A N 1
ATOM 1349 C CA . ASN A 1 168 ? -40.512 -23.810 41.450 1.00 96.38 168 ASN A CA 1
ATOM 1350 C C . ASN A 1 168 ? -41.173 -24.266 42.765 1.00 96.38 168 ASN A C 1
ATOM 1352 O O . ASN A 1 168 ? -41.657 -23.441 43.531 1.00 96.38 168 ASN A O 1
ATOM 1356 N N . CYS A 1 169 ? -41.167 -25.570 43.073 1.00 95.88 169 CYS A N 1
ATOM 1357 C CA . CYS A 1 169 ? -41.906 -26.108 44.229 1.00 95.88 169 CYS A CA 1
ATOM 1358 C C . CYS A 1 169 ? -41.056 -26.838 45.280 1.00 95.88 169 CYS A C 1
ATOM 1360 O O . CYS A 1 169 ? -41.604 -27.304 46.276 1.00 95.88 169 CYS A O 1
ATOM 1362 N N . GLY A 1 170 ? -39.745 -26.996 45.071 1.00 94.62 170 GLY A N 1
ATOM 1363 C CA . GLY A 1 170 ? -38.834 -27.634 46.032 1.00 94.62 170 GLY A CA 1
ATOM 1364 C C . GLY A 1 170 ? -38.981 -29.154 46.190 1.00 94.62 170 GLY A C 1
ATOM 1365 O O . GLY A 1 170 ? -38.278 -29.751 47.002 1.00 94.62 170 GLY A O 1
ATOM 1366 N N . SER A 1 171 ? -39.861 -29.814 45.429 1.00 94.81 171 SER A N 1
ATOM 1367 C CA . SER A 1 171 ? -40.009 -31.273 45.486 1.00 94.81 171 SER A CA 1
ATOM 1368 C C . SER A 1 171 ? -38.790 -31.985 44.899 1.00 94.81 171 SER A C 1
ATOM 1370 O O . SER A 1 171 ? -38.200 -31.514 43.925 1.00 94.81 171 SER A O 1
ATOM 1372 N N . ASN A 1 172 ? -38.462 -33.153 45.450 1.00 94.81 172 ASN A N 1
ATOM 1373 C CA . ASN A 1 172 ? -37.369 -33.994 44.970 1.00 94.81 172 ASN A CA 1
ATOM 1374 C C . ASN A 1 172 ? -37.662 -34.506 43.545 1.00 94.81 172 ASN A C 1
ATOM 1376 O O . ASN A 1 172 ? -38.773 -34.971 43.265 1.00 94.81 172 ASN A O 1
ATOM 1380 N N . LEU A 1 173 ? -36.692 -34.383 42.639 1.00 91.75 173 LEU A N 1
ATOM 1381 C CA . LEU A 1 173 ? -36.815 -34.841 41.258 1.00 91.75 173 LEU A CA 1
ATOM 1382 C C . LEU A 1 173 ? -36.300 -36.280 41.142 1.00 91.75 173 LEU A C 1
ATOM 1384 O O . LEU A 1 173 ? -35.253 -36.603 41.702 1.00 91.75 173 LEU A O 1
ATOM 1388 N N . PRO A 1 174 ? -36.985 -37.160 40.387 1.00 82.12 174 PRO A N 1
ATOM 1389 C CA . PRO A 1 174 ? -36.559 -38.546 40.268 1.00 82.12 174 PRO A CA 1
ATOM 1390 C C . PRO A 1 174 ? -35.124 -38.639 39.729 1.00 82.12 174 PRO A C 1
ATOM 1392 O O . PRO A 1 174 ? -34.728 -37.942 38.780 1.00 82.12 174 PRO A O 1
ATOM 1395 N N . ALA A 1 175 ? -34.335 -39.518 40.353 1.00 72.25 175 ALA A N 1
ATOM 1396 C CA . ALA A 1 175 ? -33.025 -39.887 39.846 1.00 72.25 175 ALA A CA 1
ATOM 1397 C C . ALA A 1 175 ? -33.191 -40.461 38.434 1.00 72.25 175 ALA A C 1
ATOM 1399 O O . ALA A 1 175 ? -34.175 -41.133 38.122 1.00 72.25 175 ALA A O 1
ATOM 1400 N N . LYS A 1 176 ? -32.245 -40.139 37.552 1.00 64.19 176 LYS A N 1
ATOM 1401 C CA . LYS A 1 176 ? -32.251 -40.604 36.167 1.00 64.19 176 LYS A CA 1
ATOM 1402 C C . LYS A 1 176 ? -32.165 -42.138 36.176 1.00 64.19 176 LYS A C 1
ATOM 1404 O O . LYS A 1 176 ? -31.076 -42.669 36.352 1.00 64.19 176 LYS A O 1
ATOM 1409 N N . ASN A 1 177 ? -33.287 -42.829 35.988 1.00 53.22 177 ASN A N 1
ATOM 1410 C CA . ASN A 1 177 ? -33.285 -44.264 35.715 1.00 53.22 177 ASN A CA 1
ATOM 1411 C C . ASN A 1 177 ? -32.757 -44.438 34.284 1.00 53.22 177 ASN A C 1
ATOM 1413 O O . ASN A 1 177 ? -33.436 -44.055 33.330 1.00 53.22 177 ASN A O 1
ATOM 1417 N N . ILE A 1 178 ? -31.498 -44.869 34.166 1.00 50.41 178 ILE A N 1
ATOM 1418 C CA . ILE A 1 178 ? -30.836 -45.226 32.902 1.00 50.41 178 ILE A CA 1
ATOM 1419 C C . ILE A 1 178 ? -31.245 -46.646 32.532 1.00 50.41 178 ILE A C 1
ATOM 1421 O O . ILE A 1 178 ? -31.232 -47.496 33.450 1.00 50.41 178 ILE A O 1
#

Radius of gyration: 42.91 Å; chains: 1; bounding box: 93×62×106 Å

Sequence (178 aa):
MQEVTTSINKLWPFDLPKIGTWFYFLIIGFPISSILLLVDSLYIPFTDKPIFIDKLSKYSMLYNNHPQQIEYYTRTPSQKVILGFVGYIVGIIILTFSLILSIFGAFKQAAELQESIILLLFPAARKSEHIKETLEMEPKITPDIIEPSKVCPACGENNQKNSEFCINCGSNLPAKNI

Foldseek 3Di:
DVVVVVVVCVVDVDPVVVVVVVCCCVLPVVVVVVVVVVVVVVPPPPPPDPPPVVVVVVVVVVPPDDDPDPDPPPPPPVNVVVVVVVVVVVVVVVVSVVVVVVVVVVVVVVVVVVVVVCCVVCVVVVPPPVVVVVPPPPPPPDPDDPQQWAQDPPPRDTHGLPDQADPPPRDGGDDPPD

Secondary structure (DSSP, 8-state):
-HHHHHHHHHH----HHHHHHHHHIIIIIHHHHHHHHHHHHH---TTS--THHHHHHTTTTS-TT--S--------HHHHHHHHHHHHHHHHHHHHHHHHHHHHHHHHHHHHHHHHHHHHH-GGGGGGTTTGGGT-----------PPPEEPTTT--EE-TT-SB-TTT-PBPPP---

pLDDT: mean 71.15, std 15.13, range [46.69, 96.38]